Protein AF-A0A0B2P5N0-F1 (afdb_monomer_lite)

Radius of gyration: 13.57 Å; chains: 1; bounding box: 28×22×28 Å

Secondary structure (DSSP, 8-state):
---HHHHHHHTTT--TT-EEEEESPEEEE--SS---SSSSEEEE--TT-EEEEEE----------

Organism: Glycine soja (NCBI:txid3848)

InterPro domains:
  IPR012340 Nucleic acid-binding, OB-fold [G3DSA:2.40.50.140] (1-56)

pLDDT: mean 84.64, std 14.13, range [41.09, 96.56]

Foldseek 3Di:
DDDVVQCVVCVVVDDPQFDKDKPPWDKDAQDDDDRPDPDRIDTHDDPPMDIDGPGSHRPPPDPPD

Sequence (65 aa):
YVKKSLVYKFQNQIKEGSVYSFNYMHIAENIGEYITSRHVYKLTFQFGSKILLVSNDKVSTNSYS

Structure (mmCIF, N/CA/C/O backbone):
data_AF-A0A0B2P5N0-F1
#
_entry.id   AF-A0A0B2P5N0-F1
#
loop_
_atom_site.group_PDB
_atom_site.id
_atom_site.type_symbol
_atom_site.label_atom_id
_atom_site.label_alt_id
_atom_site.label_comp_id
_atom_site.label_asym_id
_atom_site.label_entity_id
_atom_site.label_seq_id
_atom_site.pdbx_PDB_ins_code
_atom_site.Cartn_x
_atom_site.Cartn_y
_atom_site.Cartn_z
_atom_site.occupancy
_atom_site.B_iso_or_equiv
_atom_site.auth_seq_id
_atom_site.auth_comp_id
_atom_site.auth_asym_id
_atom_site.auth_atom_id
_atom_site.pdbx_PDB_model_num
ATOM 1 N N . TYR A 1 1 ? 10.566 7.376 -9.097 1.00 70.00 1 TYR A N 1
ATOM 2 C CA . TYR A 1 1 ? 9.605 8.497 -8.991 1.00 70.00 1 TYR A CA 1
ATOM 3 C C . TYR A 1 1 ? 8.365 8.041 -8.231 1.00 70.00 1 TYR A C 1
ATOM 5 O O . TYR A 1 1 ? 7.836 6.981 -8.548 1.00 70.00 1 TYR A O 1
ATOM 13 N N . VAL A 1 2 ? 7.910 8.806 -7.232 1.00 80.44 2 VAL A N 1
ATOM 14 C CA . VAL A 1 2 ? 6.697 8.496 -6.452 1.00 80.44 2 VAL A CA 1
ATOM 15 C C . VAL A 1 2 ? 5.498 9.225 -7.061 1.00 80.44 2 VAL A C 1
ATOM 17 O O . VAL A 1 2 ? 5.499 10.449 -7.177 1.00 80.44 2 VAL A O 1
ATOM 20 N N . LYS A 1 3 ? 4.452 8.481 -7.441 1.00 89.56 3 LYS A N 1
ATOM 21 C CA . LYS A 1 3 ? 3.213 9.054 -7.990 1.00 89.56 3 LYS A CA 1
ATOM 22 C C . LYS A 1 3 ? 2.381 9.677 -6.863 1.00 89.56 3 LYS A C 1
ATOM 24 O O . LYS A 1 3 ? 1.640 8.967 -6.186 1.00 89.56 3 LYS A O 1
ATOM 29 N N . LYS A 1 4 ? 2.469 11.002 -6.687 1.00 93.12 4 LYS A N 1
ATOM 30 C CA . LYS A 1 4 ? 1.738 11.750 -5.639 1.00 93.12 4 LYS A CA 1
ATOM 31 C C . LYS A 1 4 ? 0.234 11.450 -5.609 1.00 93.12 4 LYS A C 1
ATOM 33 O O . LYS A 1 4 ? -0.335 11.330 -4.534 1.00 93.12 4 LYS A O 1
ATOM 38 N N . SER A 1 5 ? -0.398 11.256 -6.768 1.00 94.31 5 SER A N 1
ATOM 39 C CA . SER A 1 5 ? -1.823 10.904 -6.860 1.00 94.31 5 SER A CA 1
ATOM 40 C C . SER A 1 5 ? -2.176 9.597 -6.142 1.00 94.31 5 SER A C 1
ATOM 42 O O . SER A 1 5 ? -3.218 9.515 -5.497 1.00 94.31 5 SER A O 1
ATOM 44 N N . LEU A 1 6 ? -1.304 8.587 -6.206 1.00 93.81 6 LEU A N 1
ATOM 45 C CA . LEU A 1 6 ? -1.503 7.325 -5.494 1.00 93.81 6 LEU A CA 1
ATOM 46 C C . LEU A 1 6 ? -1.252 7.488 -3.995 1.00 93.81 6 LEU A C 1
ATOM 48 O O . LEU A 1 6 ? -1.990 6.916 -3.199 1.00 93.81 6 LEU A O 1
ATOM 52 N N . VAL A 1 7 ? -0.268 8.308 -3.611 1.00 93.69 7 VAL A N 1
ATOM 53 C CA . VAL A 1 7 ? -0.032 8.647 -2.200 1.00 93.69 7 VAL A CA 1
ATOM 54 C C . VAL A 1 7 ? -1.282 9.289 -1.611 1.00 93.69 7 VAL A C 1
ATOM 56 O O . VAL A 1 7 ? -1.831 8.756 -0.657 1.00 93.69 7 VAL A O 1
ATOM 59 N N . TYR A 1 8 ? -1.811 10.348 -2.230 1.00 94.12 8 TYR A N 1
ATOM 60 C CA . TYR A 1 8 ? -3.025 11.011 -1.747 1.00 94.12 8 TYR A CA 1
ATOM 61 C C . TYR A 1 8 ? -4.233 10.072 -1.667 1.00 94.12 8 TYR A C 1
ATOM 63 O O . TYR A 1 8 ? -5.027 10.179 -0.736 1.00 94.12 8 TYR A O 1
ATOM 71 N N . LYS A 1 9 ? -4.351 9.125 -2.606 1.00 93.25 9 LYS A N 1
ATOM 72 C CA . LYS A 1 9 ? -5.434 8.138 -2.617 1.00 93.25 9 LYS A CA 1
ATOM 73 C C . LYS A 1 9 ? -5.366 7.165 -1.436 1.00 93.25 9 LYS A C 1
ATOM 75 O O . LYS A 1 9 ? -6.405 6.849 -0.858 1.00 93.25 9 LYS A O 1
ATOM 80 N N . PHE A 1 10 ? -4.177 6.662 -1.106 1.00 93.44 10 PHE A N 1
ATOM 81 C CA . PHE A 1 10 ? -4.024 5.528 -0.187 1.00 93.44 10 PHE A CA 1
ATOM 82 C C . PHE A 1 10 ? -3.453 5.887 1.191 1.00 93.44 10 PHE A C 1
ATOM 84 O O . PHE A 1 10 ? -3.640 5.110 2.122 1.00 93.44 10 PHE A O 1
ATOM 91 N N . GLN A 1 11 ? -2.817 7.051 1.363 1.00 92.88 11 GLN A N 1
ATOM 92 C CA . GLN A 1 11 ? -2.126 7.436 2.607 1.00 92.88 11 GLN A CA 1
ATOM 93 C C . GLN A 1 11 ? -3.013 7.379 3.859 1.00 92.88 11 GLN A C 1
ATOM 95 O O . GLN A 1 11 ? -2.540 7.003 4.921 1.00 92.88 11 GLN A O 1
ATOM 100 N N . ASN A 1 12 ? -4.304 7.701 3.734 1.00 92.56 12 ASN A N 1
ATOM 101 C CA . ASN A 1 12 ? -5.236 7.707 4.866 1.00 92.56 12 ASN A CA 1
ATOM 102 C C . ASN A 1 12 ? -5.900 6.340 5.104 1.00 92.56 12 ASN A C 1
ATOM 104 O O . ASN A 1 12 ? -6.651 6.187 6.062 1.00 92.56 12 ASN A O 1
ATOM 108 N N . GLN A 1 13 ? -5.672 5.361 4.222 1.00 91.62 13 GLN A N 1
ATOM 109 C CA . GLN A 1 13 ? -6.260 4.019 4.316 1.00 91.62 13 GLN A CA 1
ATOM 110 C C . GLN A 1 13 ? -5.328 3.023 5.010 1.00 91.62 13 GLN A C 1
ATOM 112 O O . GLN A 1 13 ? -5.782 1.981 5.479 1.00 91.62 13 GLN A O 1
ATOM 117 N N . ILE A 1 14 ? -4.032 3.332 5.060 1.00 91.44 14 ILE A N 1
ATOM 118 C CA . ILE A 1 14 ? -3.006 2.461 5.621 1.00 91.44 14 ILE A CA 1
ATOM 119 C C . ILE A 1 14 ? -2.461 3.116 6.879 1.00 91.44 14 ILE A C 1
ATOM 121 O O . ILE A 1 14 ? -1.983 4.247 6.850 1.00 91.44 14 ILE A O 1
ATOM 125 N N . LYS A 1 15 ? -2.505 2.376 7.979 1.00 90.81 15 LYS A N 1
ATOM 126 C CA . LYS A 1 15 ? -1.931 2.758 9.256 1.00 90.81 15 LYS A CA 1
ATOM 127 C C . LYS A 1 15 ? -1.008 1.648 9.724 1.00 90.81 15 LYS A C 1
ATOM 129 O O . LYS A 1 15 ? -1.317 0.465 9.600 1.00 90.81 15 LYS A O 1
ATOM 134 N N . GLU A 1 16 ? 0.136 2.038 10.260 1.00 89.25 16 GLU A N 1
ATOM 135 C CA . GLU A 1 16 ? 1.080 1.095 10.841 1.00 89.25 16 GLU A CA 1
ATOM 136 C C . GLU A 1 16 ? 0.435 0.285 11.982 1.00 89.25 16 GLU A C 1
ATOM 138 O O . GLU A 1 16 ? -0.424 0.783 12.716 1.00 89.25 16 GLU A O 1
ATOM 143 N N . GLY A 1 17 ? 0.838 -0.983 12.107 1.00 86.88 17 GLY A N 1
ATOM 144 C CA . GLY A 1 17 ? 0.366 -1.894 13.151 1.00 86.88 17 GLY A CA 1
ATOM 145 C C . GLY A 1 17 ? -0.996 -2.546 12.894 1.00 86.88 17 GLY A C 1
ATOM 146 O O . GLY A 1 17 ? -1.491 -3.221 13.786 1.00 86.88 17 GLY A O 1
ATOM 147 N N . SER A 1 18 ? -1.599 -2.364 11.715 1.00 88.75 18 SER A N 1
ATOM 148 C CA . SER A 1 18 ? -2.871 -3.003 11.331 1.00 88.75 18 SER A CA 1
ATOM 149 C C . SER A 1 18 ? -2.670 -4.059 10.237 1.00 88.75 18 SER A C 1
ATOM 151 O O . SER A 1 18 ? -1.693 -4.008 9.485 1.00 88.75 18 SER A O 1
ATOM 153 N N . VAL A 1 19 ? -3.603 -5.010 10.124 1.00 90.81 19 VAL A N 1
ATOM 154 C CA . VAL A 1 19 ? -3.551 -6.101 9.136 1.00 90.81 19 VAL A CA 1
ATOM 155 C C . VAL A 1 19 ? -4.437 -5.777 7.937 1.00 90.81 19 VAL A C 1
ATOM 157 O O . VAL A 1 19 ? -5.640 -5.550 8.081 1.00 90.81 19 VAL A O 1
ATOM 160 N N . TYR A 1 20 ? -3.855 -5.826 6.738 1.00 93.00 20 TYR A N 1
ATOM 161 C CA . TYR A 1 20 ? -4.540 -5.500 5.487 1.00 93.00 20 TYR A CA 1
ATOM 162 C C . TYR A 1 20 ? -4.442 -6.621 4.453 1.00 93.00 20 TYR A C 1
ATOM 164 O O . TYR A 1 20 ? -3.415 -7.284 4.322 1.00 93.00 20 TYR A O 1
ATOM 172 N N . SER A 1 21 ? -5.496 -6.760 3.652 1.00 94.25 21 SER A N 1
ATOM 173 C CA . SER A 1 21 ? -5.486 -7.502 2.395 1.00 94.25 21 SER A CA 1
ATOM 174 C C . SER A 1 21 ? -5.341 -6.516 1.236 1.00 94.25 21 SER A C 1
ATOM 176 O O . SER A 1 21 ? -6.145 -5.591 1.080 1.00 94.25 21 SER A O 1
ATOM 178 N N . PHE A 1 22 ? -4.308 -6.718 0.418 1.00 95.94 22 PHE A N 1
ATOM 179 C CA . PHE A 1 22 ? -4.043 -5.928 -0.781 1.00 95.94 22 PHE A CA 1
ATOM 180 C C . PHE A 1 22 ? -4.415 -6.733 -2.022 1.00 95.94 22 PHE A C 1
ATOM 182 O O . PHE A 1 22 ? -3.919 -7.837 -2.225 1.00 95.94 22 PHE A O 1
ATOM 189 N N . ASN A 1 23 ? -5.257 -6.157 -2.877 1.00 96.06 23 ASN A N 1
ATOM 190 C CA . ASN A 1 23 ? -5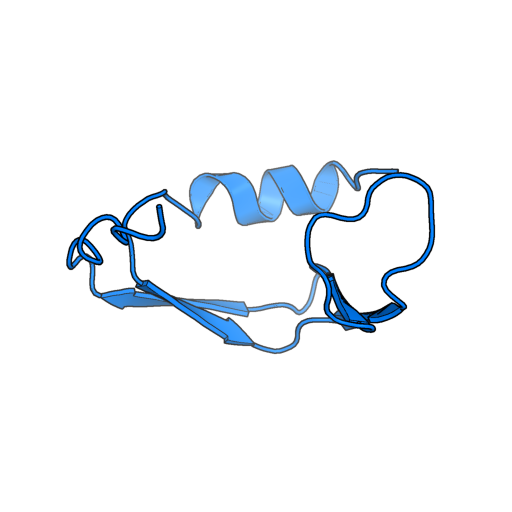.750 -6.801 -4.091 1.00 96.06 23 ASN A CA 1
ATOM 191 C C . ASN A 1 23 ? -5.450 -5.941 -5.321 1.00 96.06 23 ASN A C 1
ATOM 193 O O . ASN A 1 23 ? -5.423 -4.710 -5.238 1.00 96.06 23 ASN A O 1
ATOM 197 N N . TYR A 1 24 ? -5.274 -6.589 -6.477 1.00 96.38 24 TYR A N 1
ATOM 198 C CA . TYR A 1 24 ? -5.002 -5.924 -7.760 1.00 96.38 24 TYR A CA 1
ATOM 199 C C . TYR A 1 24 ? -3.776 -4.995 -7.702 1.00 96.38 24 TYR A C 1
ATOM 201 O O . TYR A 1 24 ? -3.797 -3.863 -8.195 1.00 96.38 24 TYR A O 1
ATOM 209 N N . MET A 1 25 ? -2.710 -5.454 -7.047 1.00 95.56 25 MET A N 1
ATOM 210 C CA . MET A 1 25 ? -1.415 -4.773 -7.028 1.00 95.56 25 MET A CA 1
ATOM 211 C C . MET A 1 25 ? -0.666 -5.037 -8.336 1.00 95.56 25 MET A C 1
ATOM 213 O O . MET A 1 25 ? -0.800 -6.107 -8.925 1.00 95.56 25 MET A O 1
ATOM 217 N N . HIS A 1 26 ? 0.137 -4.075 -8.780 1.00 94.50 26 HIS A N 1
ATOM 218 C CA . HIS A 1 26 ? 1.006 -4.262 -9.937 1.00 94.50 26 HIS A CA 1
ATOM 219 C C . HIS A 1 26 ? 2.351 -4.858 -9.496 1.00 94.50 26 HIS A C 1
ATOM 221 O O . HIS A 1 26 ? 2.965 -4.362 -8.547 1.00 94.50 26 HIS A O 1
ATOM 227 N N . ILE A 1 27 ? 2.815 -5.902 -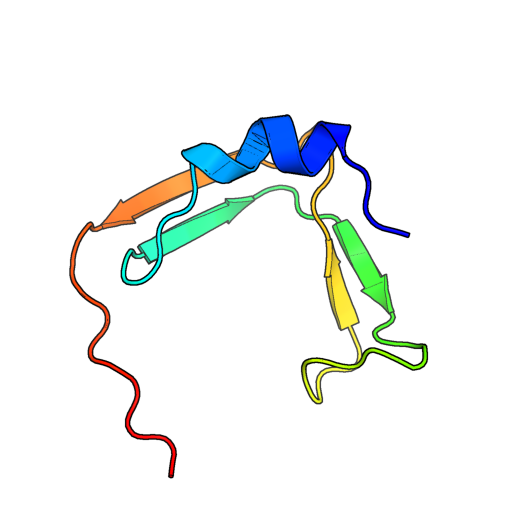10.184 1.00 93.62 27 ILE A N 1
ATOM 228 C CA . ILE A 1 27 ? 4.097 -6.566 -9.918 1.00 93.62 27 ILE A CA 1
ATOM 229 C C . ILE A 1 27 ? 5.164 -5.922 -10.802 1.00 93.62 27 ILE A C 1
ATOM 231 O O . ILE A 1 27 ? 4.984 -5.801 -12.008 1.00 93.62 27 ILE A O 1
ATOM 235 N N . ALA A 1 28 ? 6.273 -5.504 -10.204 1.00 90.75 28 ALA A N 1
ATOM 236 C CA . ALA A 1 28 ? 7.418 -4.957 -10.919 1.00 90.75 28 ALA A CA 1
ATOM 237 C C . ALA A 1 28 ? 8.700 -5.668 -10.486 1.00 90.75 28 ALA A C 1
ATOM 239 O O . ALA A 1 28 ? 8.790 -6.171 -9.367 1.00 90.75 28 ALA A O 1
ATOM 240 N N . GLU A 1 29 ? 9.713 -5.668 -11.343 1.00 90.94 29 GLU A N 1
ATOM 241 C CA . GLU A 1 29 ? 11.044 -6.134 -10.967 1.00 90.94 29 GLU A CA 1
ATOM 242 C C . GLU A 1 29 ? 11.628 -5.246 -9.860 1.00 90.94 29 GLU A C 1
ATOM 244 O O . GLU A 1 29 ? 11.509 -4.012 -9.868 1.00 90.94 29 GLU A O 1
ATOM 249 N N . ASN A 1 30 ? 12.257 -5.876 -8.874 1.00 88.19 30 ASN A N 1
ATOM 250 C CA . ASN A 1 30 ? 12.915 -5.199 -7.767 1.00 88.19 30 ASN A CA 1
ATOM 251 C C . ASN A 1 30 ? 14.340 -4.779 -8.156 1.00 88.19 30 ASN A C 1
ATOM 253 O O . ASN A 1 30 ? 15.322 -5.172 -7.537 1.00 88.19 30 ASN A O 1
ATOM 257 N N . ILE A 1 31 ? 14.427 -3.992 -9.226 1.00 83.94 31 ILE A N 1
ATOM 258 C CA . ILE A 1 31 ? 15.666 -3.429 -9.766 1.00 83.94 31 ILE A CA 1
ATOM 259 C C . ILE A 1 31 ? 15.797 -1.942 -9.396 1.00 83.94 31 ILE A C 1
ATOM 261 O O . ILE A 1 31 ? 14.790 -1.261 -9.145 1.00 83.94 31 ILE A O 1
ATOM 265 N N . GLY A 1 32 ? 17.035 -1.438 -9.389 1.00 80.12 32 GLY A N 1
ATOM 266 C CA . GLY A 1 32 ? 17.388 -0.040 -9.109 1.00 80.12 32 GLY A CA 1
ATOM 267 C C . GLY A 1 32 ? 18.113 0.163 -7.774 1.00 80.12 32 GLY A C 1
ATOM 268 O O . GLY A 1 32 ? 18.422 -0.792 -7.075 1.00 80.12 32 GLY A O 1
ATOM 269 N N . GLU A 1 33 ? 18.382 1.420 -7.419 1.00 70.94 33 GLU A N 1
ATOM 270 C CA . GLU A 1 33 ? 19.182 1.771 -6.230 1.00 70.94 33 GLU A CA 1
ATOM 271 C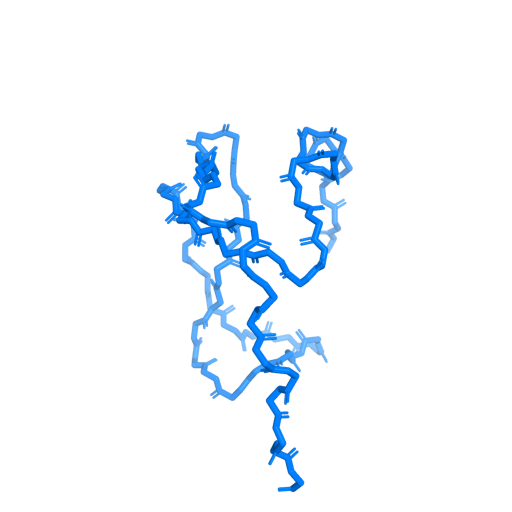 C . GLU A 1 33 ? 18.409 1.651 -4.906 1.00 70.94 33 GLU A C 1
ATOM 273 O O . GLU A 1 33 ? 19.006 1.535 -3.839 1.00 70.94 33 GLU A O 1
ATOM 278 N N . TYR A 1 34 ? 17.073 1.661 -4.958 1.00 72.31 34 TYR A N 1
ATOM 279 C CA . TYR A 1 34 ? 16.221 1.600 -3.771 1.00 72.31 34 TYR A CA 1
ATOM 280 C C . TYR A 1 34 ? 15.546 0.232 -3.650 1.00 72.31 34 TYR A C 1
ATOM 282 O O . TYR A 1 34 ? 14.405 0.033 -4.079 1.00 72.31 34 TYR A O 1
ATOM 290 N N . ILE A 1 35 ? 16.294 -0.713 -3.081 1.00 79.12 35 ILE A N 1
ATOM 291 C CA . ILE A 1 35 ? 15.876 -2.092 -2.830 1.00 79.12 35 ILE A CA 1
ATOM 292 C C . ILE A 1 35 ? 15.511 -2.216 -1.351 1.00 79.12 35 ILE A C 1
ATOM 294 O O . ILE A 1 35 ? 16.371 -2.147 -0.478 1.00 79.12 35 ILE A O 1
ATOM 298 N N . THR A 1 36 ? 14.224 -2.401 -1.060 1.00 76.75 36 THR A N 1
ATOM 299 C CA . THR A 1 36 ? 13.716 -2.520 0.319 1.00 76.75 36 THR A CA 1
ATOM 300 C C . THR A 1 36 ? 13.536 -3.968 0.777 1.00 76.75 36 THR A C 1
ATOM 302 O O . THR A 1 36 ? 13.252 -4.214 1.945 1.00 76.75 36 THR A O 1
ATOM 305 N N . SER A 1 37 ? 13.690 -4.941 -0.125 1.00 85.81 37 SER A N 1
ATOM 306 C CA . SER A 1 37 ? 13.596 -6.373 0.175 1.00 85.81 37 SER A CA 1
ATOM 307 C C . SER A 1 37 ? 14.533 -7.186 -0.721 1.00 85.81 37 SER A C 1
ATOM 309 O O . SER A 1 37 ? 14.914 -6.732 -1.796 1.00 85.81 37 SER A O 1
ATOM 311 N N . ARG A 1 38 ? 14.883 -8.410 -0.306 1.00 88.06 38 ARG A N 1
ATOM 312 C CA . ARG A 1 38 ? 15.718 -9.336 -1.100 1.00 88.06 38 ARG A CA 1
ATOM 313 C C . ARG A 1 38 ? 14.951 -10.057 -2.218 1.00 88.06 38 ARG A C 1
ATOM 315 O O . ARG A 1 38 ? 15.543 -10.835 -2.957 1.00 88.06 38 ARG A O 1
ATOM 322 N N . HIS A 1 39 ? 13.637 -9.858 -2.317 1.00 90.31 39 HIS A N 1
ATOM 323 C CA . HIS A 1 39 ? 12.810 -10.558 -3.295 1.00 90.31 39 HIS A CA 1
ATOM 324 C C . HIS A 1 39 ? 12.992 -9.952 -4.694 1.00 90.31 39 HIS A C 1
ATOM 326 O O . HIS A 1 39 ? 13.090 -8.735 -4.825 1.00 90.31 39 HIS A O 1
ATOM 332 N N . VAL A 1 40 ? 13.003 -10.782 -5.743 1.00 92.12 40 VAL A N 1
ATOM 333 C CA . VAL A 1 40 ? 13.280 -10.350 -7.134 1.00 92.12 40 VAL A CA 1
ATOM 334 C C . VAL A 1 40 ? 12.179 -9.444 -7.701 1.00 92.12 40 VAL A C 1
ATOM 336 O O . VAL A 1 40 ? 12.405 -8.672 -8.629 1.00 92.12 40 VAL A O 1
ATOM 339 N N . T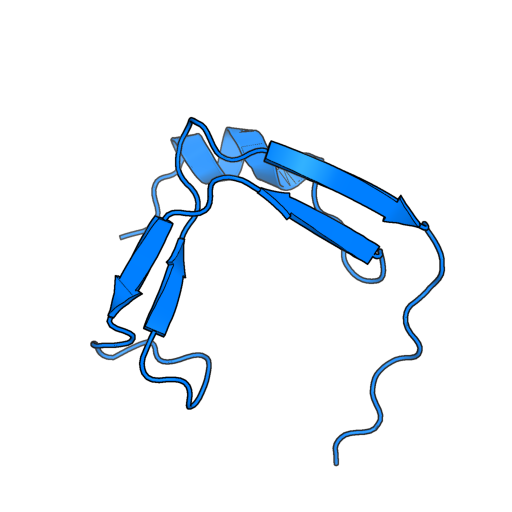YR A 1 41 ? 10.987 -9.496 -7.105 1.00 92.38 41 TYR A N 1
ATOM 340 C CA . TYR A 1 41 ? 9.835 -8.673 -7.465 1.00 92.38 41 TYR A CA 1
ATOM 341 C C . TYR A 1 41 ? 9.357 -7.817 -6.294 1.00 92.38 41 TYR A C 1
ATOM 343 O O . TYR A 1 41 ? 9.439 -8.230 -5.136 1.00 92.38 41 TYR A O 1
ATOM 351 N N . LYS A 1 42 ? 8.783 -6.657 -6.612 1.00 91.62 42 LYS A N 1
ATOM 352 C CA . LYS A 1 42 ? 8.127 -5.742 -5.676 1.00 91.62 42 LYS A CA 1
ATOM 353 C C . LYS A 1 42 ? 6.686 -5.463 -6.093 1.00 91.62 42 LYS A C 1
ATOM 355 O O . LYS A 1 42 ? 6.357 -5.432 -7.279 1.00 91.62 42 LYS A O 1
ATOM 360 N N . LEU A 1 43 ? 5.834 -5.222 -5.100 1.00 92.94 43 LEU A N 1
ATOM 361 C CA . LEU A 1 43 ? 4.455 -4.795 -5.312 1.00 92.94 43 LEU A CA 1
ATOM 362 C C . LEU A 1 43 ? 4.387 -3.272 -5.396 1.00 92.94 43 LEU A C 1
ATOM 364 O O . LEU A 1 43 ? 4.999 -2.556 -4.607 1.00 92.94 43 LEU A O 1
ATOM 368 N N . THR A 1 44 ? 3.613 -2.776 -6.351 1.00 91.81 44 THR A N 1
ATOM 369 C CA . THR A 1 44 ? 3.410 -1.349 -6.594 1.00 91.81 44 THR A CA 1
ATOM 370 C C . THR A 1 44 ? 1.921 -1.036 -6.638 1.00 91.81 44 THR A C 1
ATOM 372 O O . THR A 1 44 ? 1.121 -1.800 -7.184 1.00 91.81 44 THR A O 1
ATOM 375 N N . PHE A 1 45 ? 1.535 0.093 -6.041 1.00 93.88 45 PHE A N 1
ATOM 376 C CA . PHE A 1 45 ? 0.157 0.566 -6.109 1.00 93.88 45 PHE A CA 1
ATOM 377 C C . PHE A 1 45 ? -0.192 0.997 -7.533 1.00 93.88 45 PHE A C 1
ATOM 379 O O . PHE A 1 45 ? 0.598 1.644 -8.224 1.00 93.88 45 PHE A O 1
ATOM 386 N N . GLN A 1 46 ? -1.424 0.705 -7.931 1.00 94.94 46 GLN A N 1
ATOM 387 C CA . GLN A 1 46 ? -2.052 1.238 -9.131 1.00 94.94 46 GLN A CA 1
ATOM 388 C C . GLN A 1 46 ? -3.450 1.759 -8.799 1.00 94.94 46 GLN A C 1
ATOM 390 O O . GLN A 1 46 ? -3.982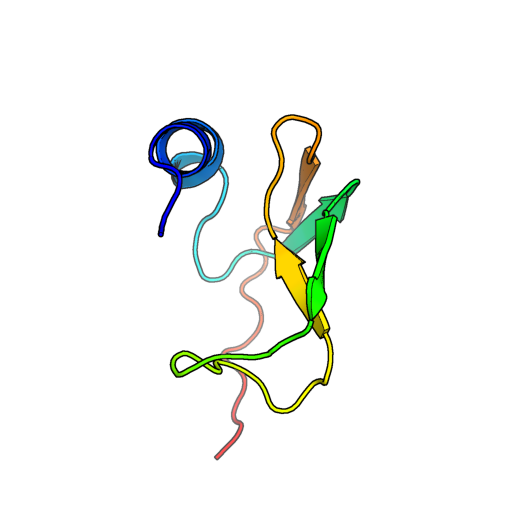 1.525 -7.715 1.00 94.94 46 GLN A O 1
ATOM 395 N N . PHE A 1 47 ? -4.068 2.498 -9.721 1.00 92.00 47 PHE A N 1
ATOM 396 C CA . PHE A 1 47 ? -5.355 3.136 -9.435 1.00 92.00 47 PHE A CA 1
ATOM 397 C C . PHE A 1 47 ? -6.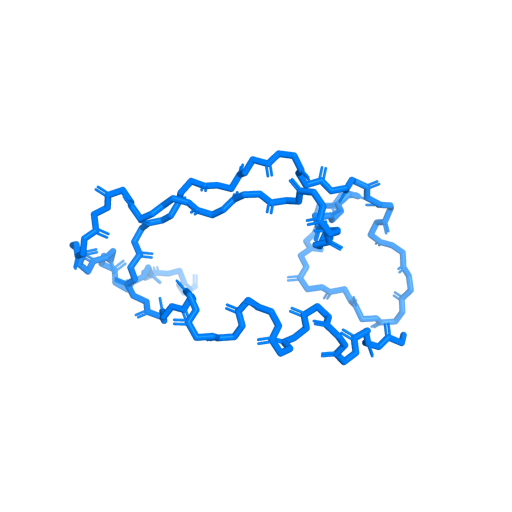468 2.113 -9.150 1.00 92.00 47 PHE A C 1
ATOM 399 O O . PHE A 1 47 ? -7.365 2.408 -8.363 1.00 92.00 47 PHE A O 1
ATOM 406 N N . GLY A 1 48 ? -6.387 0.916 -9.737 1.00 94.31 48 GLY A N 1
ATOM 407 C CA . GLY A 1 48 ? -7.319 -0.189 -9.497 1.00 94.31 48 GLY A CA 1
ATOM 408 C C . GLY A 1 48 ? -7.035 -1.023 -8.243 1.00 94.31 48 GLY A C 1
ATOM 409 O O . GLY A 1 48 ? -7.826 -1.911 -7.931 1.00 94.31 48 GLY A O 1
ATOM 410 N N . SER A 1 49 ? -5.937 -0.765 -7.523 1.00 96.56 49 SER A N 1
ATOM 411 C CA . SER A 1 49 ? -5.611 -1.514 -6.308 1.00 96.56 49 SER A CA 1
ATOM 412 C C . SER A 1 49 ? -6.660 -1.280 -5.224 1.00 96.56 49 SER A C 1
ATOM 414 O O . SER A 1 49 ? -7.133 -0.156 -5.032 1.00 96.56 49 SER A O 1
ATOM 416 N N . LYS A 1 50 ? -7.011 -2.350 -4.508 1.00 95.31 50 LYS A N 1
ATOM 417 C CA . LYS A 1 50 ? -7.976 -2.324 -3.404 1.00 95.31 50 LYS A CA 1
ATOM 418 C C . LYS A 1 50 ? -7.286 -2.726 -2.108 1.00 95.31 50 LYS A C 1
ATOM 420 O O . LYS A 1 50 ? -6.525 -3.692 -2.091 1.00 95.31 50 LYS A O 1
ATOM 425 N N . ILE A 1 51 ? -7.585 -1.992 -1.043 1.00 94.69 51 ILE A N 1
ATOM 426 C CA . ILE A 1 51 ? -7.079 -2.231 0.308 1.00 94.69 51 ILE A CA 1
ATOM 427 C C . ILE A 1 51 ? -8.284 -2.564 1.175 1.00 94.69 51 ILE A C 1
ATOM 429 O O . ILE A 1 51 ? -9.262 -1.819 1.180 1.00 94.69 51 ILE A O 1
ATOM 433 N N . LEU A 1 52 ? -8.220 -3.686 1.880 1.00 94.12 52 LEU A N 1
ATOM 434 C CA . LEU A 1 52 ? -9.239 -4.091 2.835 1.00 94.12 52 LEU A CA 1
ATOM 435 C C . LEU A 1 52 ? -8.584 -4.250 4.205 1.00 94.12 52 LEU A C 1
ATOM 437 O O . LEU A 1 52 ? -7.612 -4.993 4.335 1.00 94.12 52 LEU A O 1
ATOM 441 N N . LEU A 1 53 ? -9.107 -3.555 5.213 1.00 91.31 53 LEU A N 1
ATOM 442 C CA . LEU A 1 53 ? -8.728 -3.787 6.604 1.00 91.31 53 LEU A CA 1
ATOM 443 C C . LEU A 1 53 ? -9.286 -5.148 7.029 1.00 91.31 53 LEU A C 1
ATOM 445 O O . LEU A 1 53 ? -10.493 -5.367 6.956 1.00 91.31 53 LEU A O 1
ATOM 449 N N . VAL A 1 54 ? -8.401 -6.056 7.431 1.00 89.31 54 VAL A N 1
ATOM 450 C CA . VAL A 1 54 ? -8.772 -7.411 7.859 1.00 89.31 54 VAL A CA 1
ATOM 451 C C . VAL A 1 54 ? -8.916 -7.458 9.374 1.00 89.31 54 VAL A C 1
ATOM 453 O O . VAL A 1 54 ? -9.898 -7.993 9.875 1.00 89.31 54 VAL A O 1
ATOM 456 N N . SER A 1 55 ? -7.967 -6.865 10.100 1.00 80.50 55 SER A N 1
ATOM 457 C CA . SER A 1 55 ? -8.063 -6.698 11.549 1.00 80.50 55 SER A CA 1
ATOM 458 C C . SER A 1 55 ? -7.274 -5.477 12.023 1.00 80.50 55 SER A C 1
ATOM 460 O O . SER A 1 55 ? -6.235 -5.128 11.456 1.00 80.50 55 SER A O 1
ATOM 462 N N . ASN A 1 56 ? -7.776 -4.850 13.090 1.00 68.56 56 ASN A N 1
ATOM 463 C CA . ASN A 1 56 ? -7.069 -3.828 13.866 1.00 68.56 56 ASN A CA 1
ATOM 464 C C . ASN A 1 56 ? -6.147 -4.433 14.935 1.00 68.56 56 ASN A C 1
ATOM 466 O O . ASN A 1 56 ? -5.565 -3.691 15.730 1.00 68.56 56 ASN A O 1
ATOM 470 N N . ASP A 1 57 ? -6.032 -5.760 14.982 1.00 67.00 57 ASP A N 1
ATOM 471 C CA . ASP A 1 57 ? -5.107 -6.419 15.887 1.00 67.00 57 ASP A CA 1
ATOM 472 C C . ASP A 1 57 ? -3.690 -5.947 15.593 1.00 67.00 57 ASP A C 1
ATOM 474 O O . ASP A 1 57 ? -3.218 -5.975 14.451 1.00 67.00 57 ASP A O 1
ATOM 478 N N . LYS A 1 58 ? -3.008 -5.511 16.654 1.00 60.84 58 LYS A N 1
ATOM 479 C CA . LYS A 1 58 ? -1.587 -5.208 16.593 1.00 60.84 58 LYS A CA 1
ATOM 480 C C . LYS A 1 58 ? -0.882 -6.502 16.227 1.00 60.84 58 LYS A C 1
ATOM 482 O O . LYS A 1 58 ? -0.778 -7.398 17.063 1.00 60.84 58 LYS A O 1
ATOM 487 N N . VAL A 1 59 ? -0.390 -6.598 14.995 1.00 61.50 59 VAL A N 1
ATOM 488 C CA . VAL A 1 59 ? 0.618 -7.609 14.670 1.00 61.50 59 VAL A CA 1
ATOM 489 C C . VAL A 1 59 ? 1.733 -7.395 15.684 1.00 61.50 59 VAL A C 1
ATOM 491 O O . VAL A 1 59 ? 2.251 -6.280 15.783 1.00 61.50 59 VAL A O 1
ATOM 494 N N . SER A 1 60 ? 2.032 -8.409 16.501 1.00 59.25 60 SER A N 1
ATOM 495 C CA . SER A 1 60 ? 3.115 -8.317 17.479 1.00 59.25 60 SER A CA 1
ATOM 496 C C . SER A 1 60 ? 4.353 -7.826 16.746 1.00 59.25 60 SER A C 1
ATOM 498 O O . SER A 1 60 ? 4.712 -8.410 15.721 1.00 59.25 60 SER A O 1
ATOM 500 N N . THR A 1 61 ? 4.958 -6.739 17.224 1.00 56.47 61 THR A N 1
ATOM 501 C CA . THR A 1 61 ? 6.165 -6.165 16.634 1.00 56.47 61 THR A CA 1
ATOM 502 C C . THR A 1 61 ? 7.156 -7.299 16.433 1.00 56.47 61 THR A C 1
ATOM 504 O O . THR A 1 61 ? 7.549 -7.964 17.388 1.00 56.47 61 THR A O 1
ATOM 507 N N . ASN A 1 62 ? 7.444 -7.604 15.175 1.00 50.19 62 ASN A N 1
ATOM 508 C CA . ASN A 1 62 ? 8.145 -8.822 14.832 1.00 50.19 62 ASN A CA 1
ATOM 509 C C . ASN A 1 62 ? 9.591 -8.696 15.330 1.00 50.19 62 ASN A C 1
ATOM 511 O O . ASN A 1 62 ? 10.336 -7.850 14.840 1.00 50.19 62 ASN A O 1
ATOM 515 N N . SER A 1 63 ? 9.967 -9.523 16.307 1.00 43.84 63 SER A N 1
ATOM 516 C CA . SER A 1 63 ? 11.299 -9.630 16.914 1.00 43.84 63 SER A CA 1
ATOM 517 C C . SER A 1 63 ? 12.312 -10.269 15.957 1.00 43.84 63 SER A C 1
ATOM 519 O O . SER A 1 63 ? 12.910 -11.291 16.276 1.00 43.84 63 SER A O 1
ATOM 521 N N . TYR A 1 64 ? 12.483 -9.728 14.754 1.00 48.03 64 TYR A N 1
ATOM 522 C CA . TYR A 1 64 ? 13.558 -10.167 13.864 1.00 48.03 64 TYR A CA 1
ATOM 523 C C . TYR A 1 64 ? 14.766 -9.271 14.130 1.00 48.03 64 TYR A C 1
ATOM 525 O O . TYR A 1 64 ? 14.927 -8.218 13.512 1.00 48.03 64 TYR A O 1
ATOM 533 N N . SER A 1 65 ? 15.527 -9.677 15.154 1.00 41.09 65 SER A N 1
ATOM 534 C CA . SER A 1 65 ? 16.940 -9.329 15.358 1.00 41.09 65 SER A CA 1
ATOM 535 C C . SER A 1 65 ? 17.818 -10.019 14.319 1.00 41.09 65 SER A C 1
ATOM 537 O O . SER A 1 65 ? 17.451 -11.140 13.898 1.00 41.09 65 SER A O 1
#